Protein AF-A0A444ZZL7-F1 (afdb_monomer)

InterPro domains:
  IPR004252 Probable transposase, Ptta/En/Spm, plant [PF03004] (58-99)

pLDDT: mean 80.51, std 11.26, range [48.47, 92.5]

Solvent-accessible surface area (backbone atoms only — not comparable to full-atom values): 6127 Å² total; per-residue (Å²): 115,69,71,64,53,53,53,50,54,50,51,48,54,53,51,54,50,56,52,52,51,44,70,73,53,61,55,95,90,51,52,74,68,56,44,40,72,54,48,57,92,94,48,58,57,70,61,46,38,54,50,54,54,52,56,69,33,69,76,49,51,64,45,65,79,74,54,88,73,47,76,57,55,58,46,52,66,74,40,31,46,96,88,67,46,53,78,43,70,70,55,46,52,51,51,52,54,54,63,71,71,113

Organism: Arachis hypogaea (NCBI:txid3818)

Sequence (102 aa):
MAKRFLLQSLGKKWREHRIKLWNEFYDPRLNKTEIINNTPEDIALDQWALFVEYRLKPETQTEETGKEVSRVQMWDITHKKIDRSYVNEKAKEIAVRLKCNK

Structure (mmCIF, N/CA/C/O backbone):
data_AF-A0A444ZZL7-F1
#
_entry.id   AF-A0A444ZZL7-F1
#
loop_
_atom_site.group_PDB
_atom_site.id
_atom_site.type_symbol
_atom_site.label_atom_id
_atom_site.label_alt_id
_atom_site.label_comp_id
_atom_site.label_asym_id
_atom_site.label_entity_id
_atom_site.label_seq_id
_atom_site.pdbx_PDB_ins_code
_atom_site.Cartn_x
_atom_site.Cartn_y
_atom_site.Cartn_z
_atom_site.occupancy
_atom_site.B_iso_or_equiv
_atom_site.auth_seq_id
_atom_site.auth_comp_id
_atom_site.auth_asym_id
_atom_site.auth_atom_id
_atom_site.pdbx_PDB_model_num
ATOM 1 N N . MET A 1 1 ? 15.575 4.458 -25.219 1.00 60.19 1 MET A N 1
ATOM 2 C CA . MET A 1 1 ? 14.852 5.688 -24.816 1.00 60.19 1 MET A CA 1
ATOM 3 C C . MET A 1 1 ? 13.386 5.420 -24.459 1.00 60.19 1 MET A C 1
ATOM 5 O O . MET A 1 1 ? 13.048 5.592 -23.296 1.00 60.19 1 MET A O 1
ATOM 9 N N . ALA A 1 2 ? 12.535 4.910 -25.362 1.00 71.12 2 ALA A N 1
ATOM 10 C CA . ALA A 1 2 ? 11.083 4.748 -25.131 1.00 71.12 2 ALA A CA 1
ATOM 11 C C . ALA A 1 2 ? 10.680 3.957 -23.860 1.00 71.12 2 ALA A C 1
ATOM 13 O O . ALA A 1 2 ? 9.829 4.403 -23.095 1.00 71.12 2 ALA A O 1
ATOM 14 N N . LYS A 1 3 ? 11.347 2.829 -23.566 1.00 75.44 3 LYS A N 1
ATOM 15 C CA . LYS A 1 3 ? 11.054 1.992 -22.382 1.00 75.44 3 LYS A CA 1
ATOM 16 C C . LYS A 1 3 ? 11.226 2.738 -21.051 1.00 75.44 3 LYS A C 1
ATOM 18 O O . LYS A 1 3 ? 10.452 2.527 -20.123 1.00 75.44 3 LYS A O 1
ATOM 23 N N . ARG A 1 4 ? 12.218 3.635 -20.956 1.00 77.75 4 ARG A N 1
ATOM 24 C CA . ARG A 1 4 ? 12.481 4.434 -19.744 1.00 77.75 4 ARG A CA 1
ATOM 25 C C . ARG A 1 4 ? 11.362 5.449 -19.498 1.00 77.75 4 ARG A C 1
ATOM 27 O O . ARG A 1 4 ? 10.989 5.664 -18.349 1.00 77.75 4 ARG A O 1
ATOM 34 N N . PHE A 1 5 ? 10.824 6.057 -20.552 1.00 82.19 5 PHE A N 1
ATOM 35 C CA . PHE A 1 5 ? 9.704 6.996 -20.445 1.00 82.19 5 PHE A CA 1
ATOM 36 C C . PHE A 1 5 ? 8.394 6.284 -20.106 1.00 82.19 5 PHE A C 1
ATOM 38 O O . PHE A 1 5 ? 7.678 6.740 -19.220 1.00 82.19 5 PHE A O 1
ATOM 45 N N . LEU A 1 6 ? 8.132 5.127 -20.721 1.00 84.75 6 LEU A N 1
ATOM 46 C CA . LEU A 1 6 ? 6.946 4.320 -20.426 1.00 84.75 6 LEU A CA 1
ATOM 47 C C . LEU A 1 6 ? 6.910 3.851 -18.963 1.00 84.75 6 LEU A C 1
ATOM 49 O O . LEU A 1 6 ? 5.889 3.960 -18.297 1.00 84.75 6 LEU A O 1
ATOM 53 N N . LEU A 1 7 ? 8.037 3.371 -18.429 1.00 83.12 7 LEU A N 1
ATOM 54 C CA . LEU A 1 7 ? 8.108 2.939 -17.028 1.00 83.12 7 LEU A CA 1
ATOM 55 C C . LEU A 1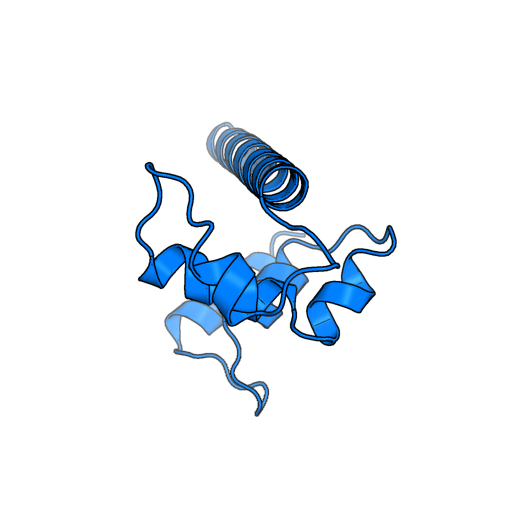 7 ? 7.945 4.106 -16.045 1.00 83.12 7 LEU A C 1
ATOM 57 O O . LEU A 1 7 ? 7.354 3.934 -14.982 1.00 83.12 7 LEU A O 1
ATOM 61 N N . GLN A 1 8 ? 8.444 5.296 -16.390 1.00 79.50 8 GLN A N 1
ATOM 62 C CA . GLN A 1 8 ? 8.237 6.497 -15.577 1.00 79.50 8 GLN A CA 1
ATOM 63 C C . GLN A 1 8 ? 6.773 6.939 -15.577 1.00 79.50 8 GLN A C 1
ATOM 65 O O . GLN A 1 8 ? 6.232 7.229 -14.512 1.00 79.50 8 GLN A O 1
ATOM 70 N N . SER A 1 9 ? 6.118 6.959 -16.741 1.00 84.50 9 SER A N 1
ATOM 71 C CA . SER A 1 9 ? 4.713 7.361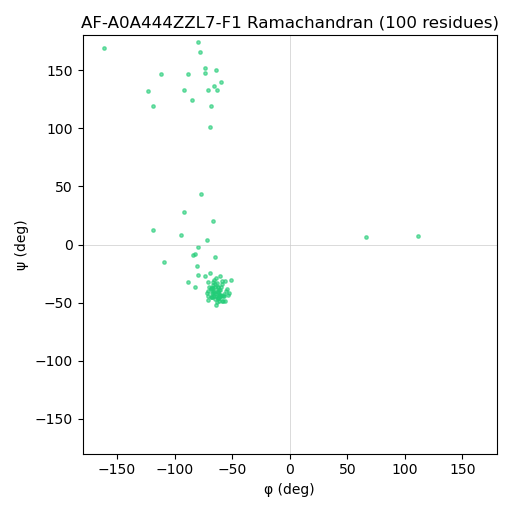 -16.837 1.00 84.50 9 SER A CA 1
ATOM 72 C C . SER A 1 9 ? 3.785 6.365 -16.138 1.00 84.50 9 SER A C 1
ATOM 74 O O . SER A 1 9 ? 2.886 6.785 -15.412 1.00 84.50 9 SER A O 1
ATOM 76 N N . LEU A 1 10 ? 4.045 5.060 -16.270 1.00 85.62 10 LEU A N 1
ATOM 77 C CA . LEU A 1 10 ? 3.336 4.015 -15.527 1.00 85.62 10 LEU A CA 1
ATOM 78 C C . LEU A 1 10 ? 3.544 4.156 -14.016 1.00 85.62 10 LEU A C 1
ATOM 80 O O . LEU A 1 10 ? 2.575 4.127 -13.263 1.00 85.62 10 LEU A O 1
ATOM 84 N N . GLY A 1 11 ? 4.784 4.378 -13.570 1.00 82.06 11 GLY A N 1
ATOM 85 C CA . GLY A 1 11 ? 5.086 4.598 -12.155 1.00 82.06 11 GLY A CA 1
ATOM 86 C C . GLY A 1 11 ? 4.383 5.830 -11.578 1.00 82.06 11 GLY A C 1
ATOM 87 O O . GLY A 1 11 ? 3.883 5.779 -10.455 1.00 82.06 11 GLY A O 1
ATOM 88 N N . LYS A 1 12 ? 4.291 6.918 -12.355 1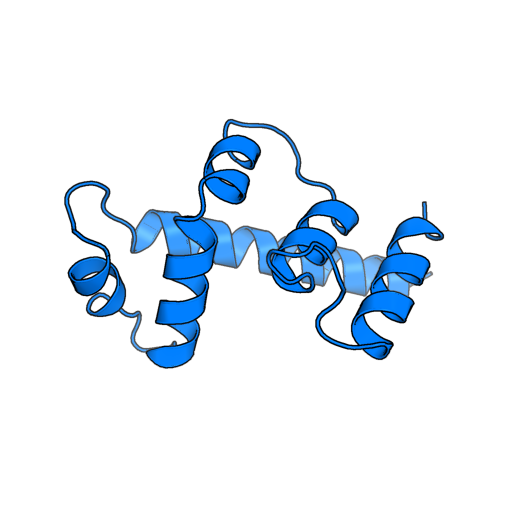.00 84.25 12 LYS A N 1
ATOM 89 C CA . LYS A 1 12 ? 3.560 8.132 -11.968 1.00 84.25 12 LYS A CA 1
ATOM 90 C C . LYS A 1 12 ? 2.062 7.859 -11.816 1.00 84.25 12 LYS A C 1
ATOM 92 O O . LYS A 1 12 ? 1.522 8.125 -10.746 1.00 84.25 12 LYS A O 1
ATOM 97 N N . LYS A 1 13 ? 1.426 7.255 -12.827 1.00 86.75 13 LYS A N 1
ATOM 98 C CA . LYS A 1 13 ? -0.001 6.885 -12.781 1.00 86.75 13 LYS A CA 1
ATOM 99 C C . LYS A 1 13 ? -0.309 5.961 -11.602 1.00 86.75 13 LYS A C 1
ATOM 101 O O . LYS A 1 13 ? -1.283 6.174 -10.891 1.00 86.75 13 LYS A O 1
ATOM 106 N N . TRP A 1 14 ? 0.556 4.976 -11.357 1.00 83.00 14 TRP A N 1
ATOM 107 C CA . TRP A 1 14 ? 0.435 4.069 -10.216 1.00 83.00 14 TRP A CA 1
ATOM 108 C C . TRP A 1 14 ? 0.507 4.805 -8.872 1.00 83.00 14 TRP A C 1
ATOM 110 O O . TRP A 1 14 ? -0.288 4.546 -7.970 1.00 83.00 14 TRP A O 1
ATOM 120 N N . ARG A 1 15 ? 1.442 5.753 -8.724 1.00 79.94 15 ARG A N 1
ATOM 121 C CA . ARG A 1 15 ? 1.557 6.577 -7.513 1.00 79.94 15 ARG A CA 1
ATOM 122 C C . ARG A 1 15 ? 0.311 7.435 -7.294 1.00 79.94 15 ARG A C 1
ATOM 124 O O . ARG A 1 15 ? -0.223 7.428 -6.191 1.00 79.94 15 ARG A O 1
ATOM 131 N N . GLU A 1 16 ? -0.137 8.150 -8.322 1.00 83.88 16 GLU A N 1
ATOM 132 C CA . GLU A 1 16 ? -1.313 9.029 -8.256 1.00 83.88 16 GLU A CA 1
ATOM 133 C C . GLU A 1 16 ? -2.579 8.249 -7.904 1.00 83.88 16 GLU A C 1
ATOM 135 O O . GLU A 1 16 ? -3.325 8.659 -7.018 1.00 83.88 16 GLU A O 1
ATOM 140 N N . HIS A 1 17 ? -2.770 7.082 -8.524 1.00 86.25 17 HIS A N 1
ATOM 141 C CA . HIS A 1 17 ? -3.889 6.197 -8.223 1.00 86.25 17 HIS A CA 1
ATOM 142 C C . HIS A 1 17 ? -3.905 5.773 -6.747 1.00 86.25 17 HIS A C 1
ATOM 144 O O . HIS A 1 17 ? -4.920 5.945 -6.082 1.00 86.25 17 HIS A O 1
ATOM 150 N N . ARG A 1 18 ? -2.772 5.312 -6.193 1.00 84.81 18 ARG A N 1
ATOM 151 C CA . ARG A 1 18 ? -2.690 4.906 -4.775 1.00 84.81 18 ARG A CA 1
ATOM 152 C C . ARG A 1 18 ? -2.891 6.057 -3.786 1.00 84.81 18 ARG A C 1
ATOM 154 O O . ARG A 1 18 ? -3.353 5.816 -2.676 1.00 84.81 18 ARG A O 1
ATOM 161 N N . ILE A 1 19 ? -2.503 7.283 -4.142 1.00 83.19 19 ILE A N 1
ATOM 162 C CA . ILE A 1 19 ? -2.752 8.467 -3.303 1.00 83.19 19 ILE A CA 1
ATOM 163 C C . ILE A 1 19 ? -4.241 8.808 -3.318 1.00 83.19 19 ILE A C 1
ATOM 165 O O . ILE A 1 19 ? -4.828 8.986 -2.256 1.00 83.19 19 ILE A O 1
A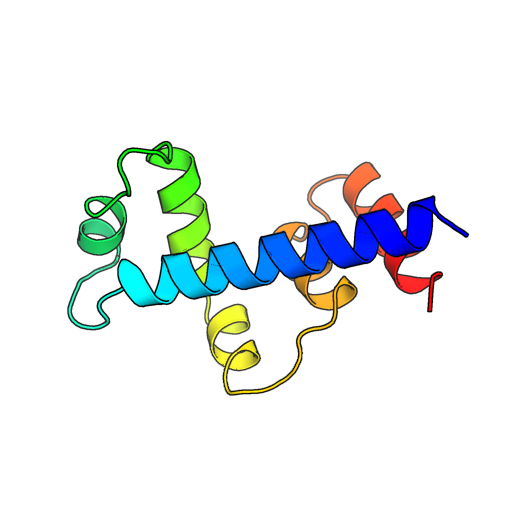TOM 169 N N . LYS A 1 20 ? -4.860 8.852 -4.506 1.00 86.62 20 LYS A N 1
ATOM 170 C CA . LYS A 1 20 ? -6.298 9.110 -4.640 1.00 86.62 20 LYS A CA 1
ATOM 171 C C . LYS A 1 20 ? -7.114 8.077 -3.860 1.00 86.62 20 LYS A C 1
ATOM 173 O O . LYS A 1 20 ? -7.955 8.460 -3.062 1.00 86.62 20 LYS A O 1
ATOM 178 N N . LEU A 1 21 ? -6.798 6.796 -4.051 1.00 86.50 21 LEU A N 1
ATOM 179 C CA . LEU A 1 21 ? -7.448 5.682 -3.368 1.00 86.50 21 LEU A CA 1
ATOM 180 C C . LEU A 1 21 ? -7.350 5.811 -1.843 1.00 86.50 21 LEU A C 1
ATOM 182 O O . LEU A 1 21 ? -8.335 5.637 -1.141 1.00 86.50 21 LEU A O 1
ATOM 186 N N . TRP A 1 22 ? -6.170 6.159 -1.323 1.00 87.56 22 TRP A N 1
ATOM 187 C CA . TRP A 1 22 ? -6.005 6.384 0.111 1.00 87.56 22 TRP A CA 1
ATOM 188 C C . TRP A 1 22 ? -6.879 7.541 0.603 1.00 87.56 22 TRP A C 1
ATOM 190 O O . TRP A 1 22 ? -7.624 7.363 1.552 1.00 87.56 22 TRP A O 1
ATOM 200 N N . ASN A 1 23 ? -6.854 8.692 -0.070 1.00 84.31 23 ASN A N 1
ATOM 201 C CA . ASN A 1 23 ? -7.630 9.866 0.344 1.00 84.31 23 ASN A CA 1
ATOM 202 C C . ASN A 1 23 ? -9.152 9.657 0.291 1.00 84.31 23 ASN A C 1
ATOM 204 O O . ASN A 1 23 ? -9.875 10.328 1.017 1.00 84.31 23 ASN A O 1
ATOM 208 N N . GLU A 1 24 ? -9.632 8.789 -0.598 1.00 86.88 24 GLU A N 1
ATOM 209 C CA . GLU A 1 24 ? -11.060 8.525 -0.794 1.00 86.88 24 GLU A CA 1
ATOM 210 C C . GLU A 1 24 ? -11.617 7.528 0.234 1.00 86.88 24 GLU A C 1
ATOM 212 O O . GLU A 1 24 ? -12.741 7.698 0.696 1.00 86.88 24 GLU A O 1
ATOM 217 N N . PHE A 1 25 ? -10.826 6.524 0.628 1.00 85.62 25 PHE A N 1
ATOM 218 C CA . PHE A 1 25 ? -11.296 5.415 1.471 1.00 85.62 25 PHE A CA 1
ATOM 219 C C . PHE A 1 25 ? -10.760 5.434 2.909 1.00 85.62 25 PHE A C 1
ATOM 221 O O . PHE A 1 25 ? -11.289 4.723 3.767 1.00 85.62 25 PHE A O 1
ATOM 228 N N . TYR A 1 26 ? -9.717 6.219 3.195 1.00 84.75 26 TYR A N 1
ATOM 229 C CA . TYR A 1 26 ? -9.174 6.365 4.543 1.00 84.75 26 TYR A CA 1
ATOM 230 C C . TYR A 1 26 ? -9.929 7.433 5.336 1.00 84.75 26 TYR A C 1
ATOM 232 O O . TYR A 1 26 ? -9.953 8.603 4.953 1.00 84.75 26 TYR A O 1
ATOM 240 N N . ASP A 1 27 ? -10.452 7.049 6.500 1.00 81.81 27 ASP A N 1
ATOM 241 C CA . ASP A 1 27 ? -10.958 7.976 7.510 1.00 81.81 27 ASP A CA 1
ATOM 242 C C . ASP A 1 27 ? -10.146 7.798 8.807 1.00 81.81 27 ASP A C 1
ATOM 244 O O . ASP A 1 27 ? -10.158 6.709 9.386 1.00 81.81 27 ASP A O 1
ATOM 248 N N . PRO A 1 28 ? -9.448 8.841 9.298 1.00 82.31 28 PRO A N 1
ATOM 249 C CA . PRO A 1 28 ? -8.664 8.765 10.531 1.00 82.31 28 PRO A CA 1
ATOM 250 C C . PRO A 1 28 ? -9.506 8.533 11.796 1.00 82.31 28 PRO A C 1
ATOM 252 O O . PRO A 1 28 ? -8.938 8.289 12.859 1.00 82.31 28 PRO A O 1
ATOM 255 N N . ARG A 1 29 ? -10.838 8.643 11.718 1.00 85.19 29 ARG A N 1
ATOM 256 C CA . ARG A 1 29 ? -11.752 8.322 12.824 1.00 85.19 29 ARG A CA 1
ATOM 257 C C . ARG A 1 29 ? -12.018 6.824 12.959 1.00 85.19 29 ARG A C 1
ATOM 259 O O . ARG A 1 29 ? -12.476 6.400 14.016 1.00 85.19 29 ARG A O 1
ATOM 266 N N . LEU A 1 30 ? -11.752 6.051 11.907 1.00 86.00 30 LEU A N 1
ATOM 267 C CA . LEU A 1 30 ? -11.970 4.611 11.871 1.00 86.00 30 LEU A CA 1
ATOM 268 C C . LEU A 1 30 ? -10.741 3.858 12.381 1.00 86.00 30 LEU A C 1
ATOM 270 O O . LEU A 1 30 ? -9.593 4.258 12.172 1.00 86.00 30 LEU A O 1
ATOM 274 N N . ASN A 1 31 ? -10.974 2.723 13.035 1.00 88.81 31 ASN A N 1
ATOM 275 C CA . ASN A 1 31 ? -9.902 1.822 13.433 1.00 88.81 31 ASN A CA 1
ATOM 276 C C . ASN A 1 31 ? -9.402 0.982 12.238 1.00 88.81 31 ASN A C 1
ATOM 278 O O . ASN A 1 31 ? -10.057 0.876 11.201 1.00 88.81 31 ASN A O 1
ATOM 282 N N . LYS A 1 32 ? -8.236 0.333 12.377 1.00 89.50 32 LYS A N 1
ATOM 283 C CA . LYS A 1 32 ? -7.623 -0.465 11.294 1.00 89.50 32 LYS A CA 1
ATOM 284 C C . LYS A 1 32 ? -8.584 -1.503 10.702 1.00 89.50 32 LYS A C 1
ATOM 286 O O . LYS A 1 32 ? -8.604 -1.668 9.489 1.00 89.50 32 LYS A O 1
ATOM 291 N N . THR A 1 33 ? -9.364 -2.205 11.525 1.00 92.00 33 THR A N 1
ATOM 292 C CA . THR A 1 33 ? -10.294 -3.232 11.029 1.00 92.00 33 THR A C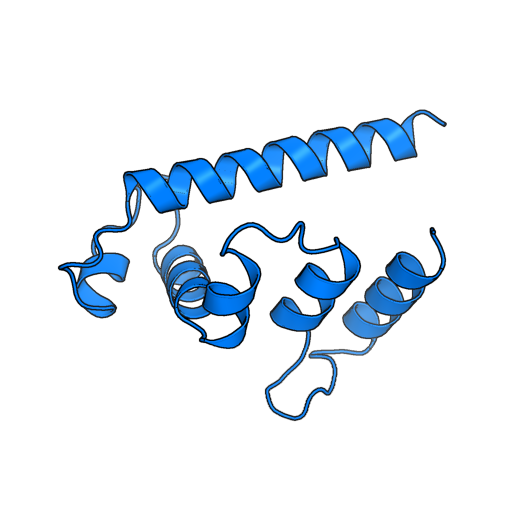A 1
ATOM 293 C C . THR A 1 33 ? -11.477 -2.633 10.273 1.00 92.00 33 THR A C 1
ATOM 295 O O . THR A 1 33 ? -11.878 -3.183 9.254 1.00 92.00 33 THR A O 1
ATOM 298 N N . GLU A 1 34 ? -11.984 -1.479 10.705 1.00 92.50 34 GLU A N 1
ATOM 299 C CA . GLU A 1 34 ? -13.042 -0.744 10.003 1.00 92.50 34 GLU A CA 1
ATOM 300 C C . GLU A 1 34 ? -12.555 -0.217 8.649 1.00 92.50 34 GLU A C 1
ATOM 302 O O . GLU A 1 34 ? -13.251 -0.371 7.650 1.00 92.50 34 GLU A O 1
ATOM 307 N N . ILE A 1 35 ? -11.328 0.312 8.586 1.00 91.00 35 ILE A N 1
ATOM 308 C CA . ILE A 1 35 ? -10.710 0.757 7.327 1.00 91.00 35 ILE A CA 1
ATOM 309 C C . ILE A 1 35 ? -10.530 -0.423 6.362 1.00 91.00 35 ILE A C 1
ATOM 311 O O . ILE A 1 35 ? -10.771 -0.285 5.165 1.00 91.00 35 ILE A O 1
ATOM 315 N N . ILE A 1 36 ? -10.120 -1.592 6.865 1.00 91.62 36 ILE A N 1
ATOM 316 C CA . ILE A 1 36 ? -9.990 -2.805 6.045 1.00 91.62 36 ILE A CA 1
ATOM 317 C C . ILE A 1 36 ? -11.361 -3.262 5.538 1.00 91.62 36 ILE A C 1
ATOM 319 O O . ILE A 1 36 ? -11.485 -3.621 4.375 1.00 91.62 36 ILE A O 1
ATOM 323 N N . ASN A 1 37 ? -12.403 -3.207 6.364 1.00 91.50 37 ASN A N 1
ATOM 324 C CA . ASN A 1 37 ? -13.750 -3.585 5.935 1.00 91.50 37 ASN A CA 1
ATOM 325 C C . ASN A 1 37 ? -14.356 -2.588 4.931 1.00 91.50 37 ASN A C 1
ATOM 327 O O . ASN A 1 37 ? -15.176 -2.990 4.111 1.00 91.50 37 ASN A O 1
ATOM 331 N N . ASN A 1 38 ? -13.903 -1.329 4.923 1.00 89.44 38 ASN A N 1
ATOM 332 C CA . ASN A 1 38 ? -14.210 -0.334 3.889 1.00 89.44 38 ASN A CA 1
ATOM 333 C C . ASN A 1 38 ? -13.383 -0.554 2.600 1.00 89.44 38 ASN A C 1
ATOM 335 O O . ASN A 1 38 ? -12.810 0.382 2.039 1.00 89.44 38 ASN A O 1
ATOM 339 N N . THR A 1 39 ? -13.255 -1.811 2.163 1.00 89.56 39 THR A N 1
ATOM 340 C CA . THR A 1 39 ? -12.512 -2.176 0.949 1.00 89.56 39 THR A CA 1
ATOM 341 C C . THR A 1 39 ? -13.275 -1.719 -0.302 1.00 89.56 39 THR A C 1
ATOM 343 O O . THR A 1 39 ? -14.468 -2.007 -0.409 1.00 89.56 39 THR A O 1
ATOM 346 N N . PRO A 1 40 ? -12.612 -1.064 -1.273 1.00 89.62 40 PRO A N 1
ATOM 347 C CA . PRO A 1 40 ? -13.197 -0.785 -2.585 1.00 89.62 40 PRO A CA 1
ATOM 348 C C . PRO A 1 40 ? -13.596 -2.073 -3.320 1.00 89.62 40 PRO A C 1
ATOM 350 O O . PRO A 1 40 ? -12.822 -3.025 -3.335 1.00 89.62 40 PRO A O 1
ATOM 353 N N . 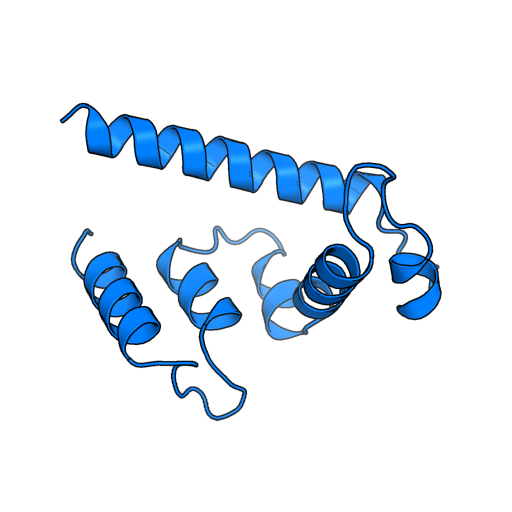GLU A 1 41 ? -14.747 -2.082 -3.997 1.00 89.62 41 GLU A N 1
ATOM 354 C CA . GLU A 1 41 ? -15.293 -3.274 -4.677 1.00 89.62 41 GLU A CA 1
ATOM 355 C C . GLU A 1 41 ? -14.327 -3.893 -5.710 1.00 89.62 41 GLU A C 1
ATOM 357 O O . GLU A 1 41 ? -14.263 -5.111 -5.860 1.00 89.62 41 GLU A O 1
ATOM 362 N N . ASP A 1 42 ? -13.502 -3.061 -6.354 1.00 90.00 42 ASP A N 1
ATOM 363 C CA . ASP A 1 42 ? -12.524 -3.479 -7.367 1.00 90.00 42 ASP A CA 1
ATOM 364 C C . ASP A 1 42 ? -11.222 -4.076 -6.790 1.00 90.00 42 ASP A C 1
ATOM 366 O O . ASP A 1 42 ? -10.315 -4.444 -7.544 1.00 90.00 42 ASP A O 1
ATOM 370 N N . ILE A 1 43 ? -11.068 -4.133 -5.463 1.00 87.75 43 ILE A N 1
ATOM 371 C CA . ILE A 1 43 ? -9.828 -4.551 -4.799 1.00 87.75 43 ILE A CA 1
ATOM 372 C C . ILE A 1 43 ? -10.109 -5.729 -3.873 1.00 87.75 43 ILE A C 1
ATOM 374 O O . ILE A 1 43 ? -11.010 -5.705 -3.044 1.00 87.75 43 ILE A O 1
ATOM 378 N N . ALA A 1 44 ? -9.282 -6.768 -3.972 1.00 91.88 44 ALA A N 1
ATOM 379 C CA . ALA A 1 44 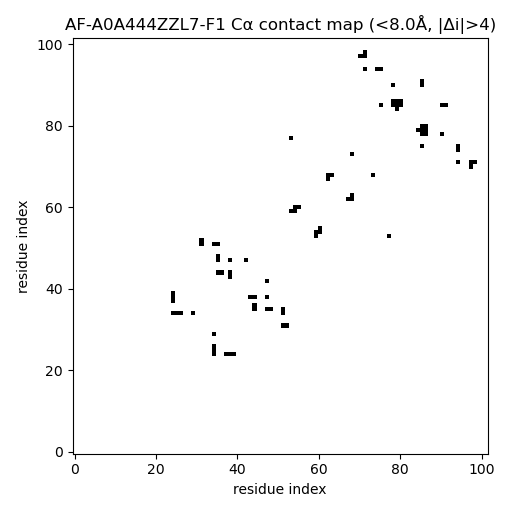? -9.373 -7.897 -3.061 1.00 91.88 44 ALA A CA 1
ATOM 380 C C . ALA A 1 44 ? -9.027 -7.475 -1.618 1.00 91.88 44 ALA A C 1
ATOM 382 O O . ALA A 1 44 ? -8.050 -6.758 -1.378 1.00 91.88 44 ALA A O 1
ATOM 383 N N . LEU A 1 45 ? -9.824 -7.941 -0.653 1.00 90.81 45 LEU A N 1
ATOM 384 C CA . LEU A 1 45 ? -9.725 -7.584 0.769 1.00 90.81 45 LEU A CA 1
ATOM 385 C C . LEU A 1 45 ? -8.326 -7.826 1.359 1.00 90.81 45 LEU A C 1
ATOM 387 O O . LEU A 1 45 ? -7.835 -7.023 2.148 1.00 90.81 45 LEU A O 1
ATOM 391 N N . ASP A 1 46 ? -7.662 -8.911 0.962 1.00 89.62 46 ASP A N 1
ATOM 392 C CA . ASP A 1 46 ? -6.299 -9.250 1.384 1.00 89.62 46 ASP A CA 1
ATOM 393 C C . ASP A 1 46 ? -5.272 -8.222 0.878 1.00 89.62 46 ASP A C 1
ATOM 395 O O . ASP A 1 46 ? -4.402 -7.776 1.629 1.00 89.62 46 ASP A O 1
ATOM 399 N N . GLN A 1 47 ? -5.407 -7.790 -0.378 1.00 89.12 47 GLN A N 1
ATOM 400 C CA . GLN A 1 47 ? -4.555 -6.765 -0.978 1.00 89.12 47 GLN A CA 1
ATOM 401 C C . GLN A 1 47 ? -4.785 -5.400 -0.322 1.00 89.12 47 GLN A C 1
ATOM 403 O O . GLN A 1 47 ? -3.823 -4.682 -0.031 1.00 89.12 47 GLN A O 1
ATOM 408 N N . TRP A 1 48 ? -6.046 -5.054 -0.043 1.00 92.12 48 TRP A N 1
ATOM 409 C CA . TRP A 1 48 ? -6.388 -3.829 0.676 1.00 92.12 48 TRP A CA 1
ATOM 410 C C . TRP A 1 48 ? -5.841 -3.843 2.106 1.00 92.12 48 TRP A C 1
ATOM 412 O O . TRP A 1 48 ? -5.209 -2.875 2.527 1.00 92.12 48 TRP A O 1
ATOM 422 N N . ALA A 1 49 ? -5.976 -4.960 2.824 1.00 92.00 49 ALA A N 1
ATOM 423 C CA . ALA A 1 49 ? -5.446 -5.112 4.176 1.00 92.00 49 ALA A CA 1
ATOM 424 C C . ALA A 1 49 ? -3.929 -4.893 4.243 1.00 92.00 49 ALA A C 1
ATOM 426 O O . ALA A 1 49 ? -3.454 -4.149 5.106 1.00 92.00 49 ALA A O 1
ATOM 427 N N . LEU A 1 50 ? -3.174 -5.470 3.301 1.00 90.44 50 LEU A N 1
ATOM 428 C CA . LEU A 1 50 ? -1.729 -5.250 3.188 1.00 90.44 50 LEU A CA 1
ATOM 429 C C . LEU A 1 50 ? -1.392 -3.780 2.912 1.00 90.44 50 LEU A C 1
ATOM 431 O O . LEU A 1 50 ? -0.428 -3.249 3.467 1.00 90.44 50 LEU A O 1
ATOM 435 N N . PHE A 1 51 ? -2.181 -3.108 2.072 1.00 88.00 51 PHE A N 1
ATOM 436 C CA . PHE A 1 51 ? -1.982 -1.695 1.761 1.00 88.00 51 PHE A CA 1
ATOM 437 C C . PHE A 1 51 ? -2.281 -0.782 2.957 1.00 88.00 51 PHE A C 1
ATOM 439 O O . PHE A 1 51 ? -1.472 0.097 3.261 1.00 88.00 51 PHE A O 1
ATOM 446 N N . VAL A 1 52 ? -3.387 -1.011 3.668 1.00 89.81 52 VAL A N 1
ATOM 447 C CA . VAL A 1 52 ? -3.754 -0.275 4.890 1.00 89.81 52 VAL A CA 1
ATOM 448 C C . VAL A 1 52 ? -2.704 -0.483 5.975 1.00 89.81 52 VAL A C 1
ATOM 450 O O . VAL A 1 52 ? -2.242 0.476 6.589 1.00 89.81 52 VAL A O 1
ATOM 453 N N . GLU A 1 53 ? -2.267 -1.725 6.187 1.00 89.94 53 GLU A N 1
ATOM 454 C CA . GLU A 1 53 ? -1.202 -2.024 7.138 1.00 89.94 53 GLU A CA 1
ATOM 455 C C . GLU A 1 53 ? 0.108 -1.332 6.768 1.00 89.94 53 GLU A C 1
ATOM 457 O O . GLU A 1 53 ? 0.742 -0.737 7.635 1.00 89.94 53 GLU A O 1
ATOM 462 N N . TYR A 1 54 ? 0.495 -1.367 5.491 1.00 85.25 54 TYR A N 1
ATOM 463 C CA . TYR A 1 54 ? 1.659 -0.640 4.999 1.00 85.25 54 TYR A CA 1
ATOM 464 C C . TYR A 1 54 ? 1.550 0.856 5.303 1.00 85.25 54 TYR A C 1
ATO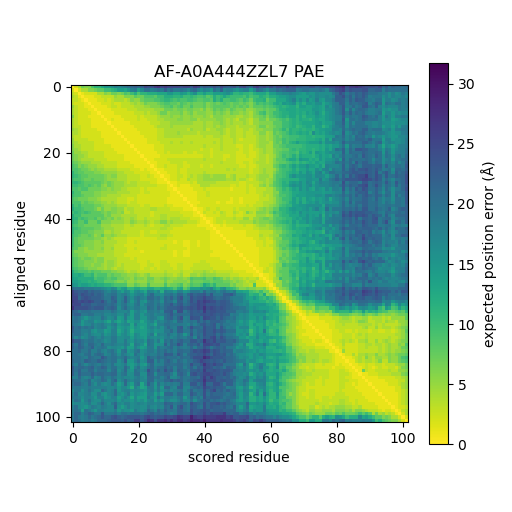M 466 O O . TYR A 1 54 ? 2.492 1.411 5.849 1.00 85.25 54 TYR A O 1
ATOM 474 N N . ARG A 1 55 ? 0.408 1.486 4.998 1.00 84.69 55 ARG A N 1
ATOM 475 C CA . ARG A 1 55 ? 0.158 2.928 5.167 1.00 84.69 55 ARG A CA 1
ATOM 476 C C . ARG A 1 55 ? 0.136 3.398 6.616 1.00 84.69 55 ARG A C 1
ATOM 478 O O . ARG A 1 55 ? 0.501 4.535 6.897 1.00 84.69 55 ARG A O 1
ATOM 485 N N . LEU A 1 56 ? -0.307 2.539 7.527 1.00 85.81 56 LEU A N 1
ATOM 486 C CA . LEU A 1 56 ? -0.356 2.852 8.951 1.00 85.81 56 LEU A CA 1
ATOM 487 C C . LEU A 1 56 ? 0.994 2.643 9.650 1.00 85.81 56 LEU A C 1
ATOM 489 O O . LEU A 1 56 ? 1.134 3.054 10.801 1.00 85.81 56 LEU A O 1
ATOM 493 N N . LYS A 1 57 ? 2.007 2.069 8.987 1.00 84.44 57 LYS A N 1
ATOM 494 C CA . LYS A 1 57 ? 3.349 1.945 9.573 1.00 84.44 57 LYS A CA 1
ATOM 495 C C . LYS A 1 57 ? 3.961 3.327 9.833 1.00 84.44 57 LYS A C 1
ATOM 497 O O . LYS A 1 57 ? 3.947 4.167 8.925 1.00 84.44 57 LYS A O 1
ATOM 502 N N . PRO A 1 58 ? 4.543 3.573 11.019 1.00 74.94 58 PRO A N 1
ATOM 503 C CA . PRO A 1 58 ? 5.093 4.880 11.387 1.00 74.94 58 PRO A CA 1
ATOM 504 C C . PRO A 1 58 ? 6.189 5.366 10.425 1.00 74.94 58 PRO A C 1
ATOM 506 O O . PRO A 1 58 ? 6.292 6.563 10.150 1.00 74.94 58 PRO A O 1
ATO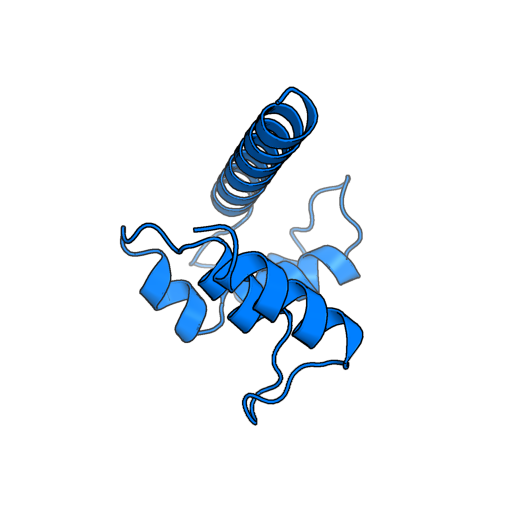M 509 N N . GLU A 1 59 ? 6.963 4.453 9.837 1.00 71.56 59 GLU A N 1
ATOM 510 C CA . GLU A 1 59 ? 7.980 4.761 8.826 1.00 71.56 59 GLU A CA 1
ATOM 511 C C . GLU A 1 59 ? 7.370 5.356 7.550 1.00 71.56 59 GLU A C 1
ATOM 513 O O . GLU A 1 59 ? 7.971 6.213 6.917 1.00 71.56 59 GLU A O 1
ATOM 518 N N . THR A 1 60 ? 6.157 4.941 7.185 1.00 67.88 60 THR A N 1
ATOM 519 C CA . THR A 1 60 ? 5.474 5.427 5.976 1.00 67.88 60 THR A CA 1
ATOM 520 C C . THR A 1 60 ? 4.651 6.687 6.228 1.00 67.88 60 THR A C 1
ATOM 522 O O . THR A 1 60 ? 4.576 7.550 5.356 1.00 67.88 60 THR A O 1
ATOM 525 N N . GLN A 1 61 ? 4.092 6.840 7.435 1.00 67.56 61 GLN A N 1
ATOM 526 C CA . GLN A 1 61 ? 3.378 8.056 7.837 1.00 67.56 61 GLN A CA 1
ATOM 527 C C . GLN A 1 61 ? 4.322 9.263 7.942 1.00 67.56 61 GLN A C 1
ATOM 529 O O . GLN A 1 61 ? 3.964 10.375 7.559 1.00 67.56 61 GLN A O 1
ATOM 534 N N . THR A 1 62 ? 5.548 9.052 8.429 1.00 54.22 62 THR A N 1
ATOM 535 C CA . THR A 1 62 ? 6.555 10.120 8.555 1.00 54.22 62 THR A CA 1
ATOM 536 C C . THR A 1 62 ? 7.103 10.576 7.206 1.00 54.22 62 THR A C 1
ATOM 538 O O . THR A 1 62 ? 7.391 11.759 7.022 1.00 54.22 62 THR A O 1
ATOM 541 N N . GLU A 1 63 ? 7.194 9.673 6.236 1.00 52.78 63 GLU A N 1
ATOM 542 C CA . GLU A 1 63 ? 7.695 9.966 4.898 1.00 52.78 63 GLU A CA 1
ATOM 543 C C . GLU A 1 63 ? 6.723 10.783 4.026 1.00 52.78 63 GLU A C 1
ATOM 545 O O . GLU A 1 63 ? 7.171 11.554 3.177 1.00 52.78 63 GLU A O 1
ATOM 550 N N . GLU A 1 64 ? 5.410 10.696 4.261 1.00 55.81 64 GLU A N 1
ATOM 551 C CA . GLU A 1 64 ? 4.399 11.401 3.456 1.00 55.81 64 GLU A CA 1
ATOM 552 C C . GLU A 1 64 ? 3.940 12.759 4.010 1.00 55.81 64 GLU A C 1
ATOM 554 O O . GLU A 1 64 ? 3.101 13.415 3.395 1.00 55.81 64 GLU A O 1
ATOM 559 N N . THR A 1 65 ? 4.583 13.281 5.062 1.00 48.47 65 THR A N 1
ATOM 560 C CA . THR A 1 65 ? 4.423 14.681 5.530 1.00 48.47 65 THR A CA 1
ATOM 561 C C . THR A 1 65 ? 4.952 15.747 4.543 1.00 48.47 65 THR A C 1
ATOM 563 O O . THR A 1 65 ? 5.209 16.888 4.918 1.00 48.47 65 THR A O 1
ATOM 566 N N . GLY A 1 66 ? 5.096 15.402 3.256 1.00 48.84 66 GLY A N 1
ATOM 567 C CA . GLY A 1 66 ? 5.467 16.318 2.173 1.00 48.84 66 GLY A CA 1
ATOM 568 C C . GLY A 1 66 ? 6.857 16.099 1.571 1.00 48.84 66 GLY A C 1
ATOM 569 O O . GLY A 1 66 ? 7.279 16.899 0.739 1.00 48.84 66 GLY A O 1
ATOM 570 N N . LYS A 1 67 ? 7.584 15.035 1.941 1.00 49.91 67 LYS A N 1
ATOM 571 C CA . LYS A 1 67 ? 8.870 14.700 1.304 1.00 49.91 67 LYS A CA 1
ATOM 572 C C . LYS A 1 67 ? 8.658 13.735 0.138 1.00 49.91 67 LYS A C 1
ATOM 574 O O . LYS A 1 67 ? 7.940 12.746 0.240 1.00 49.91 67 LYS A O 1
ATOM 579 N N . GLU A 1 68 ? 9.281 14.025 -1.003 1.00 51.22 68 GLU A N 1
ATOM 580 C CA . GLU A 1 68 ? 9.242 13.137 -2.164 1.00 51.22 68 GLU A CA 1
ATOM 581 C C . GLU A 1 68 ? 10.044 11.863 -1.857 1.00 51.22 68 GLU A C 1
ATOM 583 O O . GLU A 1 68 ? 11.275 11.849 -1.882 1.00 51.22 68 GLU A O 1
ATOM 588 N N . VAL A 1 69 ? 9.339 10.781 -1.525 1.00 57.81 69 VAL A N 1
ATOM 589 C CA . VAL A 1 69 ? 9.962 9.478 -1.283 1.00 57.81 69 VAL A CA 1
ATOM 590 C C . VAL A 1 69 ? 10.503 8.941 -2.599 1.00 57.81 69 VAL A C 1
ATOM 592 O O . VAL A 1 69 ? 9.758 8.706 -3.557 1.00 57.81 69 VAL A O 1
ATOM 595 N N . SER A 1 70 ? 11.816 8.730 -2.661 1.00 67.38 70 SER A N 1
ATOM 596 C CA . SER A 1 70 ? 12.440 8.201 -3.868 1.00 67.38 70 SER A CA 1
ATOM 597 C C . SER A 1 70 ? 11.937 6.783 -4.161 1.00 67.38 70 SER A C 1
ATOM 599 O O . SER A 1 70 ? 11.648 5.996 -3.258 1.00 67.38 70 SER A O 1
ATOM 601 N N . ARG A 1 71 ? 11.905 6.402 -5.445 1.00 70.75 71 ARG A N 1
ATOM 602 C CA . ARG A 1 71 ? 11.551 5.031 -5.876 1.00 70.75 71 ARG A CA 1
ATOM 603 C C . ARG A 1 71 ? 12.354 3.948 -5.145 1.00 70.75 71 ARG A C 1
ATOM 605 O O . ARG A 1 71 ? 11.855 2.849 -4.939 1.00 70.75 71 ARG A O 1
ATOM 612 N N . VAL A 1 72 ? 13.588 4.270 -4.762 1.00 74.69 72 VAL A N 1
ATOM 613 C CA . VAL A 1 72 ? 14.483 3.389 -4.010 1.00 74.69 72 VAL A CA 1
ATOM 614 C C . VAL A 1 72 ? 14.009 3.206 -2.567 1.00 74.69 72 VAL A C 1
ATOM 616 O O . VAL A 1 72 ? 13.990 2.080 -2.084 1.00 74.69 72 VAL A O 1
ATOM 619 N N . GLN A 1 73 ? 13.608 4.284 -1.890 1.00 69.94 73 GLN A N 1
ATOM 620 C CA . GLN A 1 73 ? 13.093 4.220 -0.517 1.00 69.94 73 GLN A CA 1
ATOM 621 C C . GLN A 1 73 ? 11.778 3.443 -0.463 1.00 69.94 73 GLN A C 1
ATOM 623 O O . GLN A 1 73 ? 11.664 2.489 0.295 1.00 69.94 73 GLN A O 1
ATOM 628 N N . MET A 1 74 ? 10.846 3.750 -1.369 1.00 72.75 74 MET A N 1
ATOM 629 C CA . MET A 1 74 ? 9.581 3.018 -1.505 1.00 72.75 74 MET A CA 1
ATOM 630 C C . MET A 1 74 ? 9.801 1.506 -1.716 1.00 72.75 74 MET A C 1
ATOM 632 O O . MET A 1 74 ? 9.086 0.675 -1.150 1.00 72.75 74 MET A O 1
ATOM 636 N N . TRP A 1 75 ? 10.802 1.131 -2.519 1.00 78.69 75 TRP A N 1
ATOM 637 C CA . TRP A 1 75 ? 11.170 -0.270 -2.730 1.00 78.69 75 TRP A CA 1
ATOM 638 C C . TRP A 1 75 ? 11.750 -0.915 -1.466 1.00 78.69 75 TRP A C 1
ATOM 640 O O . TRP A 1 75 ? 11.349 -2.017 -1.099 1.00 78.69 75 TRP A O 1
ATOM 650 N N . ASP A 1 76 ? 12.652 -0.219 -0.771 1.00 78.69 76 ASP A N 1
ATOM 651 C CA . ASP A 1 76 ? 13.268 -0.712 0.461 1.00 78.69 76 ASP A CA 1
ATOM 652 C C . ASP A 1 76 ? 12.223 -0.944 1.574 1.00 78.69 76 ASP A C 1
ATOM 654 O O . ASP A 1 76 ? 12.343 -1.932 2.287 1.00 78.69 76 ASP A O 1
ATOM 658 N N . ILE A 1 77 ? 11.178 -0.120 1.702 1.00 77.19 77 ILE A N 1
ATOM 659 C CA . ILE A 1 77 ? 10.135 -0.300 2.738 1.00 77.19 77 ILE A CA 1
ATOM 660 C C . ILE A 1 77 ? 9.239 -1.507 2.439 1.00 77.19 77 ILE A C 1
ATOM 662 O O . ILE A 1 77 ? 8.861 -2.253 3.339 1.00 77.19 77 ILE A O 1
ATOM 666 N N . THR A 1 78 ? 8.884 -1.707 1.170 1.00 74.19 78 THR A N 1
ATOM 667 C CA . THR A 1 78 ? 7.957 -2.775 0.756 1.00 74.19 78 THR A CA 1
ATOM 668 C C . THR A 1 78 ? 8.626 -4.144 0.662 1.00 74.19 78 THR A C 1
ATOM 670 O O . THR A 1 78 ? 7.960 -5.162 0.823 1.00 74.19 78 THR A O 1
ATOM 673 N N . HIS A 1 79 ? 9.936 -4.183 0.412 1.00 80.06 79 HIS A N 1
ATOM 674 C CA . HIS A 1 79 ? 10.668 -5.418 0.129 1.00 80.06 79 HIS A CA 1
ATOM 675 C C . HIS A 1 79 ? 11.768 -5.730 1.146 1.00 80.06 79 HIS A C 1
ATOM 677 O O . HIS A 1 79 ? 12.581 -6.630 0.905 1.00 80.06 79 HIS A O 1
ATOM 683 N N . LYS A 1 80 ? 11.788 -5.034 2.289 1.00 85.06 80 LYS A N 1
ATOM 684 C CA . LYS A 1 80 ? 12.583 -5.419 3.456 1.00 85.06 80 LYS A CA 1
ATOM 685 C C . LYS A 1 80 ? 11.697 -5.865 4.609 1.00 85.06 80 LYS A C 1
ATOM 687 O O . LYS A 1 80 ? 10.594 -5.366 4.810 1.00 85.06 80 LYS A O 1
ATOM 692 N N . LYS A 1 81 ? 12.212 -6.821 5.371 1.00 84.00 81 LYS A N 1
ATOM 693 C CA . LYS A 1 81 ? 11.640 -7.259 6.641 1.00 84.00 81 LYS A CA 1
ATOM 694 C C . LYS A 1 81 ? 12.026 -6.267 7.746 1.00 84.00 81 LYS A C 1
ATOM 696 O O . LYS A 1 81 ? 12.833 -5.361 7.539 1.00 84.00 81 LYS A O 1
ATOM 701 N N . ILE A 1 82 ? 11.477 -6.471 8.943 1.00 78.38 82 ILE A N 1
ATOM 702 C CA . ILE A 1 82 ? 11.759 -5.648 10.135 1.00 78.38 82 ILE A CA 1
ATOM 703 C C . ILE A 1 82 ? 13.256 -5.664 10.493 1.00 78.38 82 ILE A C 1
ATOM 705 O O . ILE A 1 82 ? 13.813 -4.641 10.882 1.00 78.38 82 ILE A O 1
ATOM 709 N N . ASP A 1 83 ? 13.934 -6.791 10.268 1.00 84.62 83 ASP A N 1
ATOM 710 C CA . ASP A 1 83 ? 15.387 -6.944 10.442 1.00 84.62 83 ASP A CA 1
ATOM 711 C C . ASP A 1 83 ? 16.230 -6.222 9.363 1.00 84.62 83 ASP A C 1
ATOM 713 O O . ASP A 1 83 ? 17.456 -6.320 9.356 1.00 84.62 83 ASP A O 1
ATOM 717 N N . ARG A 1 84 ? 15.581 -5.487 8.446 1.00 80.06 84 ARG A N 1
ATOM 718 C CA . ARG A 1 84 ? 16.156 -4.775 7.292 1.00 80.06 84 ARG A CA 1
ATOM 719 C C . ARG A 1 84 ? 16.770 -5.671 6.209 1.00 80.06 84 ARG A C 1
ATOM 721 O O . ARG A 1 84 ? 17.330 -5.140 5.243 1.00 80.06 84 ARG A O 1
ATOM 728 N N . SER A 1 85 ? 16.633 -6.993 6.308 1.00 87.00 85 SER A N 1
ATOM 729 C CA . SER A 1 85 ? 16.960 -7.928 5.226 1.00 87.00 85 SER A CA 1
ATOM 730 C C . SER A 1 85 ? 15.910 -7.857 4.116 1.00 87.00 85 SER A C 1
ATOM 732 O O . SER A 1 85 ? 14.751 -7.528 4.365 1.00 87.00 85 SER A O 1
ATOM 734 N N . TYR A 1 86 ? 16.296 -8.151 2.871 1.00 89.25 86 TYR A N 1
ATOM 735 C CA . TYR A 1 86 ? 15.318 -8.232 1.785 1.00 89.25 86 TYR A CA 1
ATOM 736 C C . TYR A 1 86 ? 14.482 -9.506 1.907 1.00 89.25 86 TYR A C 1
ATOM 738 O O . TYR A 1 86 ? 14.964 -10.553 2.337 1.00 89.25 86 TYR A O 1
ATOM 746 N N . VAL A 1 87 ? 13.223 -9.427 1.481 1.00 86.38 87 VAL A N 1
ATOM 747 C CA . VAL A 1 87 ? 12.294 -10.566 1.512 1.00 86.38 87 VAL A CA 1
ATOM 748 C C . VAL A 1 87 ? 12.776 -11.752 0.663 1.00 86.38 87 VAL A C 1
ATOM 750 O O . VAL A 1 87 ? 12.452 -12.890 0.989 1.00 86.38 87 VAL A O 1
ATOM 753 N N . ASN A 1 88 ? 13.570 -11.501 -0.388 1.00 89.94 88 ASN A N 1
ATOM 754 C CA . ASN A 1 88 ? 14.289 -12.504 -1.183 1.00 89.94 88 ASN A CA 1
ATOM 755 C C . ASN A 1 88 ? 15.441 -11.870 -2.003 1.00 89.94 88 ASN A C 1
ATOM 757 O O . ASN A 1 88 ? 15.526 -10.645 -2.130 1.00 89.94 88 ASN A O 1
ATOM 761 N N . GLU A 1 89 ? 16.308 -12.699 -2.600 1.00 89.69 89 GLU A N 1
ATOM 762 C CA . GLU A 1 89 ? 17.463 -12.231 -3.393 1.00 89.69 89 GLU A CA 1
ATOM 763 C C . GLU A 1 89 ? 17.067 -11.475 -4.675 1.00 89.69 89 GLU A C 1
ATOM 765 O O . GLU A 1 89 ? 17.716 -10.493 -5.031 1.00 89.69 89 GLU A O 1
ATOM 770 N N . LYS A 1 90 ? 15.959 -11.841 -5.338 1.00 89.06 90 LYS A N 1
ATOM 771 C CA . LYS A 1 90 ? 15.470 -11.096 -6.517 1.00 89.06 90 LYS A CA 1
ATOM 772 C C . LYS A 1 90 ? 15.082 -9.662 -6.150 1.00 89.06 90 LYS A C 1
ATOM 774 O O . LYS A 1 90 ? 15.375 -8.720 -6.883 1.00 89.06 90 LYS A O 1
ATOM 779 N N . ALA A 1 91 ? 14.450 -9.477 -4.994 1.00 83.69 91 ALA A N 1
ATOM 780 C CA . ALA A 1 91 ? 14.068 -8.165 -4.494 1.00 83.69 91 ALA A CA 1
ATOM 781 C C . ALA A 1 91 ? 15.293 -7.291 -4.187 1.00 83.69 91 ALA A C 1
ATOM 783 O O . ALA A 1 91 ? 15.281 -6.088 -4.463 1.00 83.69 91 ALA A O 1
ATOM 784 N N . LYS A 1 92 ? 16.371 -7.902 -3.681 1.00 89.50 92 LYS A N 1
ATOM 785 C CA . LYS A 1 92 ? 17.668 -7.249 -3.473 1.00 89.50 92 LYS A CA 1
ATOM 786 C C . LYS A 1 92 ? 18.318 -6.838 -4.794 1.00 89.50 92 LYS A C 1
ATOM 788 O O . LYS A 1 92 ? 18.781 -5.706 -4.906 1.00 89.50 92 LYS A O 1
ATOM 793 N N . GLU A 1 93 ? 18.310 -7.703 -5.805 1.00 88.75 93 GLU A N 1
ATOM 794 C CA . GLU A 1 93 ? 18.850 -7.396 -7.136 1.00 88.75 93 GLU A CA 1
ATOM 795 C C . GLU A 1 93 ? 18.129 -6.199 -7.779 1.00 88.75 93 GLU A C 1
ATOM 797 O O . GLU A 1 93 ? 18.763 -5.262 -8.274 1.00 88.75 93 GLU A O 1
ATOM 802 N N . ILE A 1 94 ? 16.795 -6.171 -7.697 1.00 83.00 94 ILE A N 1
ATOM 803 C CA . ILE A 1 94 ? 15.993 -5.043 -8.183 1.00 83.00 94 ILE A CA 1
ATOM 804 C C . ILE A 1 94 ? 16.331 -3.766 -7.401 1.00 83.00 94 ILE A C 1
ATOM 806 O O . ILE A 1 94 ? 16.497 -2.709 -8.012 1.00 83.00 94 ILE A O 1
ATOM 810 N N . ALA A 1 95 ? 16.512 -3.850 -6.079 1.00 83.50 95 ALA A N 1
ATOM 811 C CA . ALA A 1 95 ? 16.902 -2.704 -5.258 1.00 83.50 95 ALA A CA 1
ATOM 812 C C . ALA A 1 95 ? 18.264 -2.123 -5.681 1.00 83.50 95 ALA A C 1
ATOM 814 O O . ALA A 1 95 ? 18.409 -0.904 -5.798 1.00 83.50 95 ALA A O 1
ATOM 815 N N . VAL A 1 96 ? 19.253 -2.982 -5.956 1.00 85.19 96 VAL A N 1
ATOM 816 C CA . VAL A 1 96 ? 20.574 -2.579 -6.470 1.00 85.19 96 VAL A CA 1
ATOM 817 C C . VAL A 1 96 ? 20.428 -1.903 -7.832 1.00 85.19 96 VAL A C 1
ATOM 819 O O . VAL A 1 96 ? 20.944 -0.807 -8.048 1.00 85.19 96 VAL A O 1
ATOM 822 N N . ARG A 1 97 ? 19.640 -2.492 -8.733 1.00 83.44 97 ARG A N 1
ATOM 823 C CA . ARG A 1 97 ? 19.393 -1.930 -10.064 1.00 83.44 97 ARG A CA 1
ATOM 824 C C . ARG A 1 97 ? 18.694 -0.570 -10.014 1.00 83.44 97 ARG A C 1
ATOM 826 O O . ARG A 1 97 ? 18.996 0.296 -10.835 1.00 83.44 97 ARG A O 1
ATOM 833 N N . LEU A 1 98 ? 17.779 -0.365 -9.068 1.00 76.75 98 LEU A N 1
ATOM 834 C CA . LEU A 1 98 ? 17.125 0.926 -8.839 1.00 76.75 98 LEU A CA 1
ATOM 835 C C . LEU A 1 98 ? 18.111 1.977 -8.308 1.00 76.75 98 LEU A C 1
ATOM 837 O O . LEU A 1 98 ? 18.029 3.133 -8.718 1.00 76.75 98 LEU A O 1
ATOM 841 N N . LYS A 1 99 ? 19.057 1.575 -7.449 1.00 79.62 99 LYS A N 1
ATOM 842 C CA . LYS A 1 99 ? 20.114 2.443 -6.899 1.00 79.62 99 LYS A CA 1
ATOM 843 C C . LYS A 1 99 ? 21.135 2.870 -7.960 1.00 79.62 99 LYS A C 1
ATOM 845 O O . LYS A 1 99 ? 21.556 4.022 -7.950 1.00 79.62 99 LYS A O 1
ATOM 850 N N . CYS A 1 100 ? 21.476 1.986 -8.896 1.00 67.88 100 CYS A N 1
ATOM 851 C CA . CYS A 1 100 ? 22.460 2.248 -9.954 1.00 67.88 100 CYS A CA 1
ATOM 852 C C . CYS A 1 100 ? 21.905 2.975 -11.197 1.00 67.88 100 CYS A C 1
ATOM 854 O O . CYS A 1 100 ? 22.685 3.372 -12.051 1.00 67.88 100 CYS A O 1
ATOM 856 N N . ASN A 1 101 ? 20.585 3.155 -11.333 1.00 59.72 101 ASN A N 1
ATOM 857 C CA . ASN A 1 101 ? 19.960 3.877 -12.460 1.00 59.72 101 ASN A CA 1
ATOM 858 C C . ASN A 1 101 ? 19.747 5.384 -12.180 1.00 59.72 101 ASN A C 1
ATOM 860 O O . ASN A 1 101 ? 18.784 5.970 -12.690 1.00 59.72 101 ASN A O 1
ATOM 864 N N . LYS A 1 102 ? 20.588 5.981 -11.328 1.00 49.78 102 LYS A N 1
ATOM 865 C CA . LYS A 1 102 ? 20.535 7.408 -10.986 1.00 49.78 102 LYS A CA 1
ATOM 866 C C . LYS A 1 102 ? 21.199 8.257 -12.063 1.00 49.78 102 LYS A C 1
ATOM 868 O O . LYS A 1 102 ? 22.307 7.878 -12.491 1.00 49.78 102 LYS A O 1
#

Radius of gyration: 15.23 Å; Cα contacts (8 Å, |Δi|>4): 45; chains: 1; bounding box: 38×29×39 Å

Mean predicted aligned error: 11.09 Å

Secondary structure (DSSP, 8-state):
-HHHHHHHHHHHHHHHHHHHHHHHH--TTS-HHHHHHS--TTS-HHHHHHHHHHHHSHHHHHHTTT----HHHHHHHHHB-TTS-BSSHHHHHHHHHHHH--

Foldseek 3Di:
DVVVVVVVVVVVVVVVVLVVVCVVQDDPVDDLVVSLVSDDPVDDSVRSSVSSVLCPPPVNVVCPPPHDQQPLNVLQSVQADPVSHGVDPVSVVVSVVSVVVD